Protein AF-A0A7C4ZE28-F1 (afdb_monomer_lite)

pLDDT: mean 86.42, std 14.7, range [40.16, 96.25]

Radius of gyration: 13.36 Å; chains: 1; bounding box: 47×15×26 Å

Structure (mmCIF, N/CA/C/O backbone):
data_AF-A0A7C4ZE28-F1
#
_entry.id   AF-A0A7C4ZE28-F1
#
loop_
_atom_site.group_PDB
_atom_site.id
_atom_site.type_symbol
_atom_site.label_atom_id
_atom_site.label_alt_id
_atom_site.label_comp_id
_atom_site.label_asym_id
_atom_site.label_entity_id
_atom_site.label_seq_id
_atom_site.pdbx_PDB_ins_code
_atom_site.Cartn_x
_atom_site.Cartn_y
_atom_site.Cartn_z
_atom_site.occupancy
_atom_site.B_iso_or_equiv
_atom_site.auth_seq_id
_atom_site.auth_comp_id
_atom_site.auth_asym_id
_atom_site.auth_atom_id
_atom_site.pdbx_PDB_model_num
ATOM 1 N N . MET A 1 1 ? 27.161 -1.317 -12.138 1.00 40.16 1 MET A N 1
ATOM 2 C C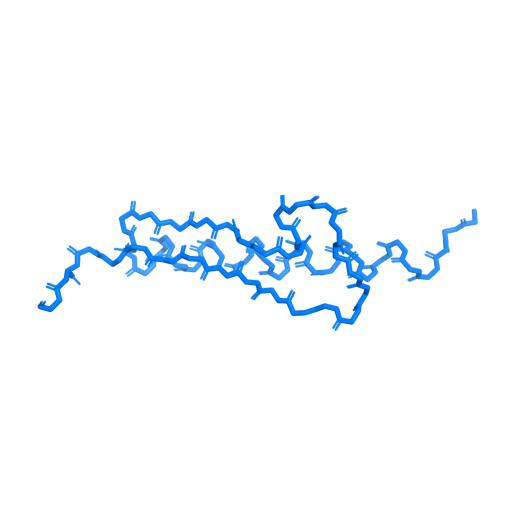A . MET A 1 1 ? 26.510 -0.359 -13.055 1.00 40.16 1 MET A CA 1
ATOM 3 C C . MET A 1 1 ? 25.040 -0.322 -12.648 1.00 40.16 1 MET A C 1
ATOM 5 O O . MET A 1 1 ? 24.311 -1.227 -13.017 1.00 40.16 1 MET A O 1
ATOM 9 N N . SER A 1 2 ? 24.649 0.604 -11.762 1.00 43.38 2 SER A N 1
ATOM 10 C CA . SER A 1 2 ? 23.251 0.730 -11.318 1.00 43.38 2 SER A CA 1
ATOM 11 C C . SER A 1 2 ? 22.491 1.481 -12.407 1.00 43.38 2 SER A C 1
ATOM 13 O O . SER A 1 2 ? 22.794 2.639 -12.704 1.00 43.38 2 SER A O 1
ATOM 15 N N . THR A 1 3 ? 21.609 0.785 -13.115 1.00 48.41 3 THR A N 1
ATOM 16 C CA . THR A 1 3 ? 20.774 1.383 -14.154 1.00 48.41 3 THR A CA 1
ATOM 17 C C . THR A 1 3 ? 19.825 2.371 -13.493 1.00 48.41 3 THR A C 1
ATOM 19 O O . THR A 1 3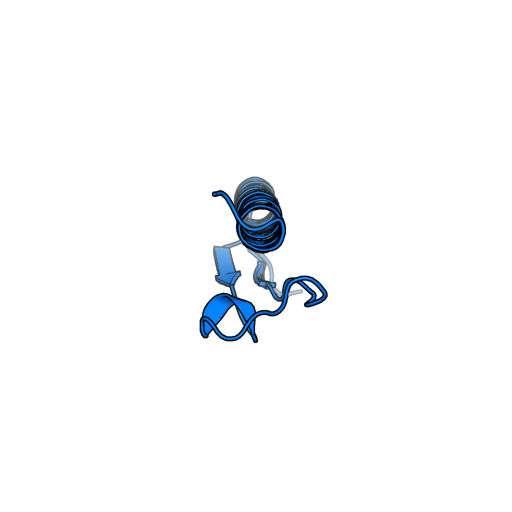 ? 19.119 1.996 -12.564 1.00 48.41 3 THR A O 1
ATOM 22 N N . LYS A 1 4 ? 19.784 3.615 -13.987 1.00 52.81 4 LYS A N 1
ATOM 23 C CA . LYS A 1 4 ? 18.936 4.715 -13.484 1.00 52.81 4 LYS A CA 1
ATOM 24 C C . LYS A 1 4 ? 17.469 4.328 -13.203 1.00 52.81 4 LYS A C 1
ATOM 26 O O . LYS A 1 4 ? 16.837 4.989 -12.395 1.00 52.81 4 LYS A O 1
ATOM 31 N N . PHE A 1 5 ? 16.962 3.263 -13.828 1.00 52.94 5 PHE A N 1
ATOM 32 C CA . PHE A 1 5 ? 15.614 2.719 -13.637 1.00 52.94 5 PHE A CA 1
ATOM 33 C C . PHE A 1 5 ? 15.398 1.925 -12.338 1.00 52.94 5 PHE A C 1
ATOM 35 O O . PHE A 1 5 ? 14.267 1.866 -11.875 1.00 52.94 5 PHE A O 1
ATOM 42 N N . GLY A 1 6 ? 16.446 1.345 -11.737 1.00 57.81 6 GLY A N 1
ATOM 43 C CA . GLY A 1 6 ? 16.319 0.617 -10.464 1.00 57.81 6 GLY A CA 1
ATOM 44 C C . GLY A 1 6 ? 15.896 1.538 -9.318 1.00 57.81 6 GLY A C 1
ATOM 45 O O . GLY A 1 6 ? 15.026 1.191 -8.536 1.00 57.81 6 GLY A O 1
ATOM 46 N N . ASN A 1 7 ? 16.411 2.770 -9.323 1.00 75.56 7 ASN A N 1
ATOM 47 C CA . ASN A 1 7 ? 16.089 3.792 -8.326 1.00 75.56 7 ASN A CA 1
ATOM 48 C C . ASN A 1 7 ? 14.619 4.255 -8.406 1.00 75.56 7 ASN A C 1
ATOM 50 O O . ASN A 1 7 ? 14.016 4.570 -7.393 1.00 75.56 7 ASN A O 1
ATOM 54 N N . THR A 1 8 ? 14.008 4.298 -9.596 1.00 83.38 8 THR A N 1
ATOM 55 C CA . THR A 1 8 ? 12.637 4.827 -9.735 1.00 83.38 8 THR A CA 1
ATOM 56 C C . THR A 1 8 ? 11.567 3.840 -9.274 1.00 83.38 8 THR A C 1
ATOM 58 O O . THR A 1 8 ? 10.577 4.263 -8.688 1.00 83.38 8 THR A O 1
ATOM 61 N N . LEU A 1 9 ? 11.757 2.536 -9.501 1.00 87.50 9 LEU A N 1
ATOM 62 C CA . LEU A 1 9 ? 10.832 1.532 -8.965 1.00 87.50 9 LEU A CA 1
ATOM 63 C C . LEU A 1 9 ? 10.937 1.452 -7.434 1.00 87.50 9 LEU A C 1
ATOM 65 O O . LEU A 1 9 ? 9.916 1.445 -6.761 1.00 87.50 9 LEU A O 1
ATOM 69 N N . GLU A 1 10 ? 12.156 1.507 -6.889 1.00 88.69 10 GLU A N 1
ATOM 70 C CA . GLU A 1 10 ? 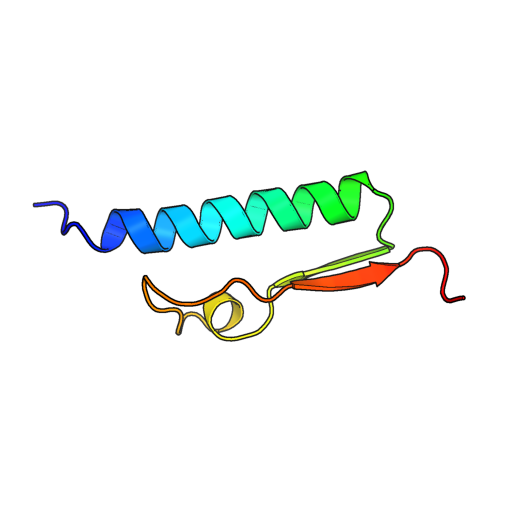12.388 1.589 -5.437 1.00 88.69 10 GLU A CA 1
ATOM 71 C C . GLU A 1 10 ? 11.748 2.848 -4.819 1.00 88.69 10 GLU A C 1
ATOM 73 O O . GLU A 1 10 ? 11.199 2.795 -3.723 1.00 88.69 10 GLU A O 1
ATOM 78 N N . GLN A 1 11 ? 11.766 3.984 -5.527 1.00 89.06 11 GLN A N 1
ATOM 79 C CA . GLN A 1 11 ? 11.063 5.201 -5.101 1.00 89.06 11 GLN A CA 1
ATOM 80 C C . GLN A 1 11 ? 9.541 5.025 -5.089 1.00 89.06 11 GLN A C 1
ATOM 82 O O . GLN A 1 11 ? 8.892 5.479 -4.151 1.00 89.06 11 GLN A O 1
ATOM 87 N N . LEU A 1 12 ? 8.974 4.361 -6.100 1.00 91.38 12 LEU A N 1
ATOM 88 C CA . LEU A 1 12 ? 7.545 4.036 -6.146 1.00 91.38 12 LEU A CA 1
ATOM 89 C C . LEU A 1 12 ? 7.134 3.129 -4.980 1.00 91.38 12 LEU A C 1
ATOM 91 O O . LEU A 1 12 ? 6.125 3.387 -4.331 1.00 91.38 12 LEU A O 1
ATOM 95 N N . GLU A 1 13 ? 7.940 2.112 -4.676 1.00 91.44 13 GLU A N 1
ATOM 96 C CA . GLU A 1 13 ? 7.735 1.236 -3.518 1.00 91.44 13 GLU A CA 1
ATOM 97 C C . GLU A 1 13 ? 7.848 1.999 -2.189 1.00 91.44 13 GLU A C 1
ATOM 99 O O . GLU A 1 13 ? 7.072 1.746 -1.267 1.00 91.44 13 GLU A O 1
ATOM 104 N N . ALA A 1 14 ? 8.768 2.964 -2.091 1.00 93.06 14 ALA A N 1
ATOM 105 C CA . ALA A 1 14 ? 8.908 3.807 -0.907 1.00 93.06 14 ALA A CA 1
ATOM 106 C C . ALA A 1 14 ? 7.673 4.694 -0.679 1.00 93.06 14 ALA A C 1
ATOM 108 O O . ALA A 1 14 ? 7.157 4.724 0.436 1.00 93.06 14 ALA A O 1
ATOM 109 N N . VAL A 1 15 ? 7.161 5.346 -1.731 1.00 93.44 15 VAL A N 1
ATOM 110 C CA . VAL A 1 15 ? 5.919 6.139 -1.666 1.00 93.44 15 VAL A CA 1
ATOM 111 C C . VAL A 1 15 ? 4.740 5.248 -1.277 1.00 93.44 15 VAL A C 1
ATOM 113 O O . VAL A 1 15 ? 4.025 5.548 -0.329 1.00 93.44 15 VAL A O 1
ATOM 116 N N . ALA A 1 16 ? 4.582 4.098 -1.935 1.00 94.69 16 ALA A N 1
ATOM 117 C CA . ALA A 1 16 ? 3.564 3.107 -1.598 1.00 94.69 16 ALA A CA 1
ATOM 118 C C . ALA A 1 16 ? 3.600 2.676 -0.122 1.00 94.69 16 ALA A C 1
ATOM 120 O O . ALA A 1 16 ? 2.556 2.549 0.519 1.00 94.69 16 ALA A O 1
ATOM 121 N N . SER A 1 17 ? 4.796 2.459 0.429 1.00 95.25 17 SER A N 1
ATOM 122 C CA . SER A 1 17 ? 4.969 2.104 1.838 1.00 95.25 17 SER A CA 1
ATOM 123 C C . SER A 1 17 ? 4.592 3.245 2.788 1.00 95.25 17 SER A C 1
ATOM 125 O O . SER A 1 17 ? 4.060 2.976 3.869 1.00 95.25 17 SER A O 1
ATOM 127 N N . GLU A 1 18 ? 4.895 4.493 2.428 1.00 96.25 18 GLU A N 1
ATOM 128 C CA . GLU A 1 18 ? 4.555 5.682 3.217 1.00 96.25 18 GLU A CA 1
ATOM 129 C C . GLU A 1 18 ? 3.036 5.878 3.273 1.00 96.25 18 GLU A C 1
ATOM 131 O O . GLU A 1 18 ? 2.468 5.908 4.363 1.00 96.25 18 GLU A O 1
ATOM 136 N N . GLU A 1 19 ? 2.373 5.859 2.117 1.00 94.88 19 GLU A N 1
ATOM 137 C CA . GLU A 1 19 ? 0.919 6.019 1.988 1.00 94.88 19 GLU A CA 1
ATOM 138 C C . GLU A 1 19 ? 0.140 4.906 2.715 1.00 94.88 19 GLU A C 1
ATOM 140 O O . GLU A 1 19 ? -0.842 5.162 3.414 1.00 94.88 19 GLU A O 1
ATOM 145 N N . LEU A 1 20 ? 0.601 3.650 2.624 1.00 94.69 20 LEU A N 1
ATOM 146 C CA . LEU A 1 20 ? 0.018 2.544 3.393 1.00 94.69 20 LEU A CA 1
ATOM 147 C C . LEU A 1 20 ? 0.147 2.759 4.904 1.00 94.69 20 LEU A C 1
ATOM 149 O O . LEU A 1 20 ? -0.790 2.480 5.658 1.00 94.69 20 LEU A O 1
ATOM 153 N N . SER A 1 21 ? 1.313 3.228 5.351 1.00 94.25 21 SER A N 1
ATOM 154 C CA . SER A 1 21 ? 1.567 3.490 6.769 1.00 94.25 21 SER A CA 1
ATOM 155 C C . SER A 1 21 ? 0.719 4.653 7.276 1.00 94.25 21 SER A C 1
ATOM 157 O O . SER A 1 21 ? 0.189 4.579 8.384 1.00 94.25 21 SER A O 1
ATOM 159 N N . GLU A 1 22 ? 0.541 5.694 6.461 1.00 95.00 22 GLU A N 1
ATOM 160 C CA . GLU A 1 22 ? -0.346 6.815 6.756 1.00 95.00 22 GLU A CA 1
ATOM 161 C C . GLU A 1 22 ? -1.807 6.361 6.860 1.00 95.00 22 GLU A C 1
ATOM 163 O O . GLU A 1 22 ? -2.477 6.698 7.834 1.00 95.00 22 GLU A O 1
ATOM 168 N N . ALA A 1 23 ? -2.293 5.533 5.931 1.00 92.00 23 ALA A N 1
ATOM 169 C CA . ALA A 1 23 ? -3.658 5.009 5.979 1.00 92.00 23 ALA A CA 1
ATOM 170 C C . ALA A 1 23 ? -3.936 4.235 7.281 1.00 92.00 23 ALA A C 1
ATOM 172 O O . ALA A 1 23 ? -4.958 4.459 7.935 1.00 92.00 23 ALA A O 1
ATOM 173 N N . VAL A 1 24 ? -3.010 3.366 7.701 1.00 91.88 24 VA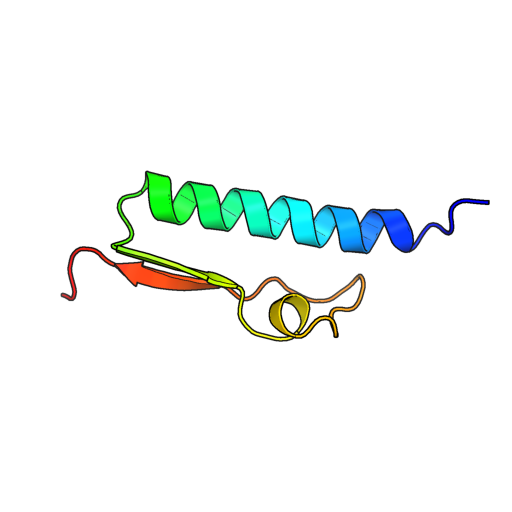L A N 1
ATOM 174 C CA . VAL A 1 24 ? -3.115 2.644 8.981 1.00 91.88 24 VAL A CA 1
ATOM 175 C C . VAL A 1 24 ? -3.006 3.605 10.170 1.00 91.88 24 VAL A C 1
ATOM 177 O O . VAL A 1 24 ? -3.786 3.496 11.116 1.00 91.88 24 VAL A O 1
ATOM 180 N N . GLY A 1 25 ? -2.086 4.573 10.121 1.00 93.56 25 GLY A N 1
ATOM 181 C CA . GLY A 1 25 ? -1.923 5.601 11.154 1.00 93.56 25 GLY A CA 1
ATOM 182 C C . GLY A 1 25 ? -3.159 6.490 11.332 1.00 93.56 25 GLY A C 1
ATOM 183 O O . GLY A 1 25 ? -3.464 6.900 12.451 1.00 93.56 25 GLY A O 1
ATOM 184 N N . ASN A 1 26 ? -3.909 6.710 10.253 1.00 93.25 26 ASN A N 1
ATOM 185 C CA . ASN A 1 26 ? -5.167 7.454 10.226 1.00 93.25 26 ASN A CA 1
ATOM 186 C C . ASN A 1 26 ? -6.388 6.608 10.636 1.00 93.25 26 ASN A C 1
ATOM 188 O O . ASN A 1 26 ? -7.515 7.103 10.597 1.00 93.25 26 ASN A O 1
ATOM 192 N N . GLY A 1 27 ? -6.184 5.354 11.054 1.00 91.94 27 GLY A N 1
ATOM 193 C CA . GLY A 1 27 ? -7.246 4.493 11.572 1.00 91.94 27 GLY A CA 1
ATOM 194 C C . GLY A 1 27 ? -7.973 3.674 10.507 1.00 91.94 27 GLY A C 1
ATOM 195 O O . GLY A 1 27 ? -9.117 3.290 10.714 1.00 91.94 27 GLY A O 1
ATOM 196 N N . ALA A 1 28 ? -7.362 3.384 9.356 1.00 92.50 28 ALA A N 1
ATOM 197 C CA . ALA A 1 28 ? -7.928 2.386 8.449 1.00 92.50 28 ALA A CA 1
ATOM 198 C C . ALA A 1 28 ? -7.975 0.995 9.117 1.00 92.50 28 ALA A C 1
ATOM 200 O O . ALA A 1 28 ? -7.012 0.570 9.755 1.00 92.50 28 ALA A O 1
ATOM 201 N N . LEU A 1 29 ? -9.066 0.245 8.915 1.00 93.19 29 LEU A N 1
ATOM 202 C CA . LEU A 1 29 ? -9.162 -1.161 9.340 1.00 93.19 29 LEU A CA 1
ATOM 203 C C . LEU A 1 29 ? -8.210 -2.053 8.550 1.00 93.19 29 LEU A C 1
ATOM 205 O O . LEU A 1 29 ? -7.692 -3.039 9.072 1.00 93.19 29 LEU A O 1
ATOM 209 N N . ALA A 1 30 ? -8.023 -1.725 7.275 1.00 91.88 30 ALA A N 1
ATOM 210 C CA . ALA A 1 30 ? -7.078 -2.383 6.396 1.00 91.88 30 ALA A CA 1
ATOM 211 C C . ALA A 1 30 ? -6.639 -1.419 5.292 1.00 91.88 30 ALA A C 1
ATOM 213 O O . ALA A 1 30 ? -7.423 -0.589 4.835 1.00 91.88 30 ALA A O 1
ATOM 214 N N . ALA A 1 31 ? -5.404 -1.576 4.832 1.00 94.75 31 ALA A N 1
ATOM 215 C CA . ALA A 1 31 ? -4.896 -0.934 3.631 1.00 94.75 31 ALA A CA 1
ATOM 216 C C . ALA A 1 31 ? -4.018 -1.941 2.877 1.00 94.75 31 ALA A C 1
ATOM 218 O O . ALA A 1 31 ? -3.298 -2.724 3.503 1.00 94.75 31 ALA A O 1
ATOM 219 N N . ALA A 1 32 ? -4.103 -1.961 1.550 1.00 95.38 32 ALA A N 1
ATOM 220 C CA . ALA A 1 32 ? -3.329 -2.872 0.711 1.00 95.38 32 ALA A CA 1
ATOM 221 C C . ALA A 1 32 ? -2.962 -2.220 -0.624 1.00 95.38 32 ALA A C 1
ATOM 223 O O . ALA A 1 32 ? -3.727 -1.413 -1.154 1.00 95.38 32 ALA A O 1
ATOM 224 N N . LEU A 1 33 ? -1.805 -2.606 -1.173 1.00 95.69 33 LEU A N 1
ATOM 225 C CA . LEU A 1 33 ? -1.450 -2.259 -2.548 1.00 95.69 33 LEU A CA 1
ATOM 226 C C . LEU A 1 33 ? -2.377 -2.969 -3.526 1.00 95.69 33 LEU A C 1
ATOM 228 O O . LEU A 1 33 ? -2.696 -4.147 -3.345 1.00 95.69 33 LEU A O 1
ATOM 232 N N . ASP A 1 34 ? -2.728 -2.262 -4.592 1.00 95.38 34 ASP A N 1
ATOM 233 C CA . ASP A 1 34 ? -3.461 -2.792 -5.733 1.00 95.38 34 ASP A CA 1
ATOM 234 C C . ASP A 1 34 ? -2.711 -2.480 -7.048 1.00 95.38 34 ASP A C 1
ATOM 236 O O . ASP A 1 34 ? -1.609 -1.918 -7.061 1.00 95.38 34 ASP A O 1
ATOM 240 N N . GLY A 1 35 ? -3.267 -2.921 -8.171 1.00 94.44 35 GLY A N 1
ATOM 241 C CA . GLY A 1 35 ? -2.852 -2.494 -9.498 1.00 94.44 35 GLY A CA 1
ATOM 242 C C . GLY A 1 35 ? -1.473 -2.991 -9.936 1.00 94.44 35 GLY A C 1
ATOM 243 O O . GLY A 1 35 ? -1.044 -4.128 -9.683 1.00 94.44 35 GLY A O 1
ATOM 244 N N . SER A 1 36 ? -0.788 -2.153 -10.715 1.00 95.06 36 SER A N 1
ATOM 245 C CA . SER A 1 36 ? 0.435 -2.557 -11.422 1.00 95.06 36 SER A CA 1
ATOM 246 C C . SER A 1 36 ? 1.603 -2.836 -10.470 1.00 95.06 36 SER A C 1
ATOM 248 O O . SER A 1 36 ? 2.362 -3.783 -10.696 1.00 95.06 36 SER A O 1
ATOM 250 N N . LEU A 1 37 ? 1.702 -2.084 -9.371 1.00 93.69 37 LEU A N 1
ATOM 251 C CA . LEU A 1 37 ? 2.735 -2.266 -8.354 1.00 93.69 37 LEU A CA 1
ATOM 252 C C . LEU A 1 37 ? 2.505 -3.545 -7.542 1.00 93.69 37 LEU A C 1
ATOM 254 O O . LEU A 1 37 ? 3.425 -4.353 -7.421 1.00 93.69 37 LEU A O 1
ATOM 258 N N . ALA A 1 38 ? 1.268 -3.810 -7.108 1.00 94.56 38 ALA A N 1
ATOM 259 C CA . ALA A 1 38 ? 0.925 -5.039 -6.384 1.00 94.56 38 ALA A CA 1
ATOM 260 C C . ALA A 1 38 ? 1.177 -6.319 -7.200 1.00 94.56 38 ALA A C 1
ATOM 262 O O . ALA A 1 38 ? 1.497 -7.372 -6.650 1.00 94.56 38 ALA A O 1
ATOM 263 N N . THR A 1 39 ? 1.050 -6.237 -8.527 1.00 94.56 39 THR A N 1
ATOM 264 C CA . THR A 1 39 ? 1.261 -7.378 -9.433 1.00 94.56 39 THR A CA 1
ATOM 265 C C . THR A 1 39 ? 2.695 -7.507 -9.956 1.00 94.56 39 THR A C 1
ATOM 267 O O . THR A 1 39 ? 2.965 -8.400 -10.764 1.00 94.56 39 THR A O 1
ATOM 270 N N . GLY A 1 40 ? 3.618 -6.638 -9.526 1.00 92.69 40 GLY A N 1
ATOM 271 C CA . GLY A 1 40 ? 5.012 -6.631 -9.988 1.00 92.69 40 GLY A CA 1
ATOM 272 C C . GLY A 1 40 ? 5.175 -6.222 -11.457 1.00 92.69 40 GLY A C 1
ATOM 273 O O . GLY A 1 40 ? 6.162 -6.578 -12.099 1.00 92.69 40 GLY A O 1
ATOM 274 N N . LYS A 1 41 ? 4.188 -5.513 -12.016 1.00 93.69 41 LYS A N 1
ATOM 275 C CA . LYS A 1 41 ? 4.154 -5.040 -13.410 1.00 93.69 41 LYS A CA 1
ATOM 276 C C . LYS A 1 41 ? 4.235 -3.513 -13.519 1.00 93.69 41 LYS A C 1
ATOM 278 O O . LYS A 1 41 ? 3.944 -2.973 -14.585 1.00 93.69 41 LYS A O 1
ATOM 283 N N . ALA A 1 42 ? 4.619 -2.827 -12.443 1.00 91.81 42 ALA A N 1
ATOM 284 C CA . ALA A 1 42 ? 4.780 -1.380 -12.418 1.00 91.81 42 ALA A CA 1
ATOM 285 C C . ALA A 1 42 ? 5.931 -0.913 -13.313 1.00 91.81 42 ALA A C 1
ATOM 287 O O . ALA A 1 42 ? 6.960 -1.576 -13.468 1.00 91.81 42 ALA A O 1
ATOM 288 N N . TRP A 1 43 ? 5.732 0.246 -13.926 1.00 91.06 43 TRP A N 1
ATOM 289 C CA . TRP A 1 43 ? 6.728 0.957 -14.711 1.00 91.06 43 TRP A CA 1
ATOM 290 C C . TRP A 1 43 ? 7.193 2.181 -13.916 1.00 91.06 43 TRP A C 1
ATOM 292 O O . TRP A 1 43 ? 6.469 2.655 -13.048 1.00 91.06 43 TRP A O 1
ATOM 302 N N . PRO A 1 44 ? 8.364 2.762 -14.224 1.00 86.81 44 PRO A N 1
ATOM 303 C CA . PRO A 1 44 ? 8.851 3.963 -13.537 1.00 86.81 44 PRO A CA 1
ATOM 304 C C . PRO A 1 44 ? 7.883 5.159 -13.541 1.00 86.81 44 PRO A C 1
ATOM 306 O O . PRO A 1 44 ? 8.015 6.053 -12.718 1.00 86.81 44 PRO A O 1
ATOM 309 N N . SER A 1 45 ? 6.957 5.205 -14.500 1.00 88.25 45 SER A N 1
ATOM 310 C CA . SER A 1 45 ? 5.928 6.241 -14.628 1.00 88.25 45 SER A CA 1
ATOM 311 C C . SER A 1 45 ? 4.544 5.790 -14.157 1.00 88.25 45 SER A C 1
ATOM 313 O O . SER A 1 45 ? 3.575 6.501 -14.413 1.00 88.25 45 SER A O 1
ATOM 315 N N . SER A 1 46 ? 4.429 4.585 -13.597 1.00 92.50 46 SER A N 1
ATOM 316 C CA . SER A 1 46 ? 3.176 4.105 -13.022 1.00 92.50 46 SER A CA 1
ATOM 317 C C . SER A 1 46 ? 2.785 4.969 -11.831 1.00 92.50 46 SER A C 1
ATOM 319 O O . SER A 1 46 ? 3.635 5.517 -11.132 1.00 92.50 46 SER A O 1
ATOM 321 N N . ASP A 1 47 ? 1.487 5.078 -11.617 1.00 94.00 47 ASP A N 1
ATOM 322 C CA . ASP A 1 47 ? 0.884 5.524 -10.376 1.00 94.00 47 ASP A CA 1
ATOM 323 C C . ASP A 1 47 ? 0.947 4.432 -9.293 1.00 94.00 47 ASP A C 1
ATOM 325 O O . ASP A 1 47 ? 1.373 3.295 -9.526 1.00 94.00 47 ASP A O 1
ATOM 329 N N . VAL A 1 48 ? 0.566 4.824 -8.076 1.00 94.38 48 VAL A N 1
ATOM 330 C CA . VAL A 1 48 ? 0.453 3.948 -6.910 1.00 94.38 48 VAL A CA 1
ATOM 331 C C . VAL A 1 48 ? -1.026 3.782 -6.588 1.00 94.38 48 VAL A C 1
ATOM 333 O O . VAL A 1 48 ? -1.686 4.740 -6.192 1.00 94.38 48 VAL A O 1
ATOM 336 N N . ASP A 1 49 ? -1.527 2.559 -6.732 1.00 95.56 49 ASP A N 1
ATOM 337 C CA . ASP A 1 49 ? -2.898 2.199 -6.380 1.00 95.56 49 ASP A CA 1
ATOM 338 C C . ASP A 1 49 ? -2.937 1.587 -4.973 1.00 95.56 49 ASP A C 1
ATOM 340 O O . ASP A 1 49 ? -2.250 0.600 -4.687 1.00 95.56 49 ASP A O 1
ATOM 344 N N . ILE A 1 50 ? -3.759 2.153 -4.087 1.00 95.44 50 ILE A N 1
ATOM 345 C CA . ILE A 1 50 ? -3.970 1.647 -2.725 1.00 95.44 50 ILE A CA 1
ATOM 346 C C . ILE A 1 50 ? -5.466 1.514 -2.469 1.00 95.44 50 ILE A C 1
ATOM 348 O O . ILE A 1 50 ? -6.236 2.457 -2.651 1.00 95.44 50 ILE A O 1
ATOM 352 N N . THR A 1 51 ? -5.872 0.342 -1.988 1.00 95.19 51 THR A N 1
ATOM 353 C CA . THR A 1 51 ? -7.222 0.111 -1.469 1.00 95.19 51 THR A CA 1
ATOM 354 C C . THR A 1 51 ? -7.221 0.287 0.044 1.00 95.19 51 THR A C 1
ATOM 356 O O . THR A 1 51 ? -6.427 -0.344 0.743 1.00 95.19 51 THR A O 1
ATOM 359 N N . VAL A 1 52 ? -8.143 1.106 0.555 1.00 94.44 52 VAL A N 1
ATOM 360 C CA . VAL A 1 52 ? -8.302 1.389 1.989 1.00 94.44 52 VAL A CA 1
ATOM 361 C C . VAL A 1 52 ? -9.700 0.986 2.451 1.00 94.44 52 VAL A C 1
ATOM 363 O O . VAL A 1 52 ? -10.699 1.346 1.831 1.00 94.44 52 VAL A O 1
ATOM 366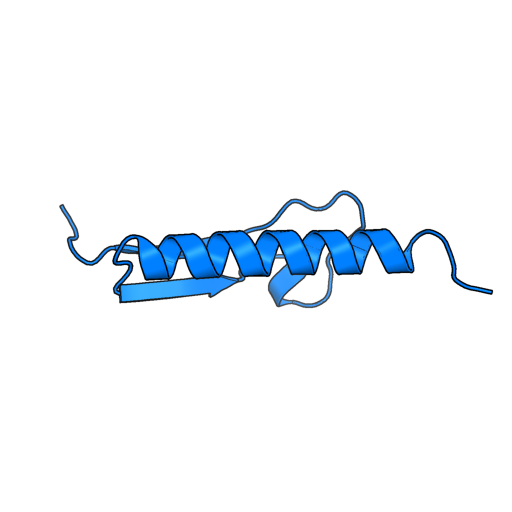 N N . VAL A 1 53 ? -9.771 0.258 3.564 1.00 94.12 53 VAL A N 1
ATOM 367 C CA . VAL A 1 53 ? -11.011 -0.047 4.285 1.00 94.12 53 VAL A CA 1
ATOM 368 C C . VAL A 1 53 ? -11.098 0.892 5.492 1.00 94.12 53 VAL A C 1
ATOM 370 O O . VAL A 1 53 ? -10.302 0.745 6.423 1.00 94.12 53 VAL A O 1
ATOM 373 N N . PRO A 1 54 ? -12.030 1.857 5.511 1.00 89.75 54 PRO A N 1
ATOM 374 C CA . PRO A 1 54 ? -12.153 2.799 6.621 1.00 89.75 54 PRO A CA 1
ATOM 375 C C . PRO A 1 54 ? -12.751 2.127 7.869 1.00 89.75 54 PRO A C 1
ATOM 377 O O . PRO A 1 54 ? -13.563 1.213 7.755 1.00 89.75 54 PRO A O 1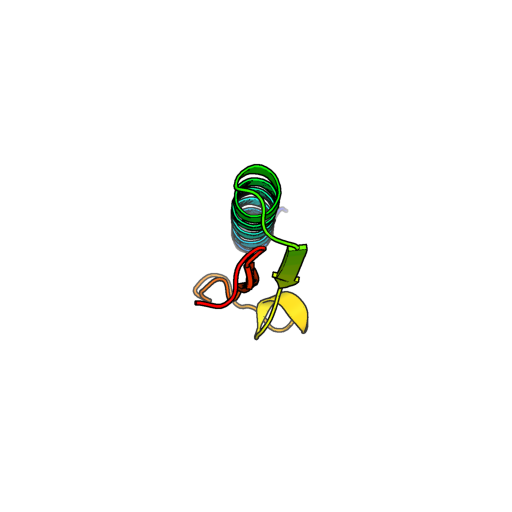
ATOM 380 N N . GLU A 1 55 ? -12.396 2.602 9.070 1.00 83.25 55 GLU A N 1
ATOM 381 C CA . GLU A 1 55 ? -12.978 2.139 10.350 1.00 83.25 55 GLU A CA 1
ATOM 382 C C . GLU A 1 55 ? -14.465 2.446 10.505 1.00 83.25 55 GLU A C 1
ATOM 384 O O . GLU A 1 55 ? -15.190 1.720 11.189 1.00 83.25 55 GLU A O 1
ATOM 389 N N . LYS A 1 56 ? -14.948 3.460 9.792 1.00 70.06 56 LYS A N 1
ATOM 390 C CA . LYS A 1 56 ? -16.371 3.715 9.615 1.00 70.06 56 LYS A CA 1
ATOM 391 C C . LYS A 1 56 ? -16.692 3.688 8.132 1.00 70.06 56 LYS A C 1
ATOM 393 O O . LYS A 1 56 ? -16.191 4.514 7.377 1.00 70.06 56 LYS A O 1
ATOM 398 N N . GLY A 1 57 ? -17.534 2.741 7.732 1.00 61.44 57 GLY A N 1
ATOM 399 C CA . GLY A 1 57 ? -18.399 2.992 6.588 1.00 61.44 57 GLY A CA 1
ATOM 400 C C . GLY A 1 57 ? -19.396 4.058 7.021 1.00 61.44 57 GLY A C 1
ATOM 401 O O . GLY A 1 57 ? -19.981 3.911 8.096 1.00 61.44 57 GLY A O 1
ATOM 402 N N . ASP A 1 58 ? -19.514 5.140 6.256 1.00 59.91 58 ASP A N 1
ATOM 403 C CA . ASP A 1 58 ? -20.669 6.036 6.387 1.00 59.91 58 ASP A CA 1
ATOM 404 C C . ASP A 1 58 ? -21.989 5.247 6.294 1.00 59.91 58 ASP A C 1
ATOM 406 O O . ASP A 1 58 ? -22.060 4.283 5.489 1.00 59.91 58 ASP A O 1
#

Foldseek 3Di:
DDDPQVVLLVVQVVVLVVVQVVLVVVAFPHKDWDDCNNVVNDGSPDDTDMDTHHPDDD

Sequence (58 aa):
MSTKFGNTLEQLEAVASEELSEAVGNGALAAALDGSLATGKAWPSSDVDITVVPEKGD

Secondary structure (DSSP, 8-state):
---HHHHHHHHHHHHHHHHHHHHHHTTEEEEEEEHHHHTT---TT---EEEEEES---